Protein AF-A0A929ZA68-F1 (afdb_monomer_lite)

pLDDT: mean 95.13, std 3.37, range [83.56, 98.62]

Foldseek 3Di:
DLDPVVCVCQDPPRVVVPDPDRDDDDDPVNNLVVQQPAADDEEEDLADDQALVVVVVCVSRHAQEYEHQDDHPCVVRNVVSNVVSNRHYHHPVHHDDDD

Secondary structure (DSSP, 8-state):
--SS-HHHHTSTTTGGGT-SS-PPPPPHHHHHHHHTT--SEEEE-SS--SSTHHHHHHHTTTEEEEEE----TTHHHHHHHHHHTT-EEEE-S------

Radius of gyration: 19.05 Å; chains: 1; bounding box: 44×32×46 Å

Structure (mmCIF, N/CA/C/O backbone):
data_AF-A0A929ZA68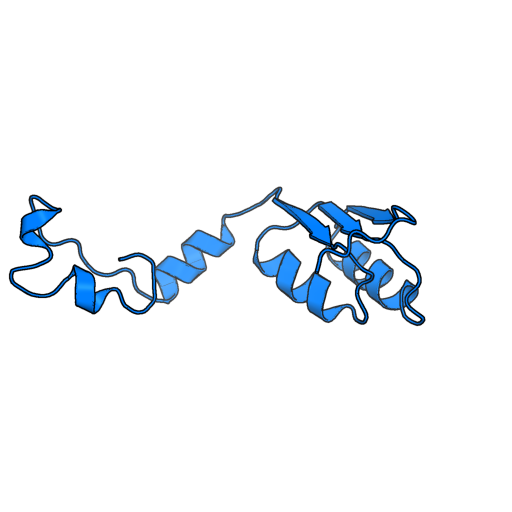-F1
#
_entry.id   AF-A0A929ZA68-F1
#
loop_
_atom_site.group_PDB
_atom_site.id
_atom_site.type_symbol
_atom_site.label_atom_id
_atom_site.label_alt_id
_atom_site.label_comp_id
_atom_site.label_asym_id
_atom_site.label_entity_id
_atom_site.label_seq_id
_atom_site.pdbx_PDB_ins_code
_atom_site.Cartn_x
_atom_site.Cartn_y
_atom_site.Cartn_z
_atom_site.occupancy
_atom_site.B_iso_or_equiv
_atom_site.auth_seq_id
_atom_site.auth_comp_id
_atom_site.auth_asym_id
_atom_site.auth_atom_id
_atom_site.pdbx_PDB_model_num
ATOM 1 N N . TYR A 1 1 ? -15.123 7.240 15.092 1.00 84.75 1 TYR A N 1
ATOM 2 C CA . TYR A 1 1 ? -15.039 5.944 15.806 1.00 84.75 1 TYR A CA 1
ATOM 3 C C . TYR A 1 1 ? -13.847 5.094 15.356 1.00 84.75 1 TYR A C 1
ATOM 5 O O . TYR A 1 1 ? -13.062 4.730 16.212 1.00 84.75 1 TYR A O 1
ATOM 13 N N . ILE A 1 2 ? -13.653 4.780 14.063 1.00 88.50 2 ILE A N 1
ATOM 14 C CA . ILE A 1 2 ? -12.462 4.010 13.615 1.00 88.50 2 ILE A CA 1
ATOM 15 C C . ILE A 1 2 ? -11.163 4.839 13.534 1.00 88.50 2 ILE A C 1
ATOM 17 O O . ILE A 1 2 ? -10.068 4.274 13.590 1.00 88.50 2 ILE A O 1
ATOM 21 N N . SER A 1 3 ? -11.284 6.166 13.422 1.00 86.62 3 SER A N 1
ATOM 22 C CA . SER A 1 3 ? -10.177 7.127 13.477 1.00 86.62 3 SER A CA 1
ATOM 23 C C . SER A 1 3 ? -9.516 7.162 14.858 1.00 86.62 3 SER A C 1
ATOM 25 O O . SER A 1 3 ? -9.958 6.489 15.794 1.00 86.62 3 SER A O 1
ATOM 27 N N . ASP A 1 4 ? -8.435 7.926 14.978 1.00 83.56 4 ASP A N 1
ATOM 28 C CA . ASP A 1 4 ? -7.773 8.151 16.266 1.00 83.56 4 ASP A CA 1
ATOM 29 C C . ASP A 1 4 ? -8.566 9.118 17.161 1.00 83.56 4 ASP A C 1
ATOM 31 O O . ASP A 1 4 ? -8.488 9.023 18.379 1.00 83.56 4 ASP A O 1
ATOM 35 N N . ASP A 1 5 ? -9.474 9.905 16.577 1.00 86.38 5 ASP A N 1
ATOM 36 C CA . ASP A 1 5 ? -10.422 10.780 17.285 1.00 86.38 5 ASP A CA 1
ATOM 37 C C . ASP A 1 5 ? -11.709 10.034 17.693 1.00 86.38 5 ASP A C 1
ATOM 39 O O . ASP A 1 5 ? -12.834 10.522 17.559 1.00 86.38 5 ASP A O 1
ATOM 43 N N . ALA A 1 6 ? -11.580 8.777 18.128 1.00 86.69 6 ALA A N 1
ATOM 44 C CA . ALA A 1 6 ? -12.731 7.967 18.526 1.00 86.69 6 ALA A CA 1
ATOM 45 C C . ALA A 1 6 ? -13.477 8.572 19.727 1.00 86.69 6 ALA A C 1
ATOM 47 O O . ALA A 1 6 ? -14.700 8.440 19.806 1.00 86.69 6 ALA A O 1
ATOM 48 N N . ASP A 1 7 ? -12.755 9.267 20.606 1.00 87.44 7 ASP A N 1
ATOM 49 C CA . ASP A 1 7 ? -13.279 9.858 21.836 1.00 87.44 7 ASP A CA 1
ATOM 50 C C . ASP A 1 7 ? -14.329 10.946 21.587 1.00 87.44 7 ASP A C 1
ATOM 52 O O . ASP A 1 7 ? -15.265 11.060 22.374 1.00 87.44 7 ASP A O 1
ATOM 56 N N . GLU A 1 8 ? -14.256 11.680 20.471 1.00 89.38 8 GLU A N 1
ATOM 57 C CA . GLU A 1 8 ? -15.273 12.680 20.112 1.00 89.38 8 GLU A CA 1
ATOM 58 C C . GLU A 1 8 ? -16.635 12.028 19.857 1.00 89.38 8 GLU A C 1
ATOM 60 O O . GLU A 1 8 ? -17.669 12.493 20.334 1.00 89.38 8 GLU A O 1
ATOM 65 N N . VAL A 1 9 ? -16.634 10.900 19.140 1.00 89.25 9 VAL A N 1
ATOM 66 C CA . VAL A 1 9 ? -17.853 10.134 18.844 1.00 89.25 9 VAL A CA 1
ATOM 67 C C . VAL A 1 9 ? -18.340 9.372 20.077 1.00 89.25 9 VAL A C 1
ATOM 69 O O . VAL A 1 9 ? -19.535 9.131 20.210 1.00 89.25 9 VAL A O 1
ATOM 72 N N . LEU A 1 10 ? -17.425 8.986 20.970 1.00 91.19 10 LEU A N 1
ATOM 73 C CA . LEU A 1 10 ? -17.715 8.239 22.197 1.00 91.19 10 LEU A CA 1
ATOM 74 C C . LEU A 1 10 ? -18.027 9.130 23.405 1.00 91.19 10 LEU A C 1
ATOM 76 O O . LEU A 1 10 ? -18.274 8.596 24.491 1.00 91.19 10 LEU A O 1
ATOM 80 N N . ALA A 1 11 ? -18.006 10.453 23.234 1.00 92.94 11 ALA A N 1
ATOM 81 C CA . ALA A 1 11 ? -18.319 11.416 24.275 1.00 92.94 11 ALA A CA 1
ATOM 82 C C . ALA A 1 11 ? -19.781 11.301 24.729 1.00 92.94 11 ALA A C 1
ATOM 84 O O . ALA A 1 11 ? -20.685 10.963 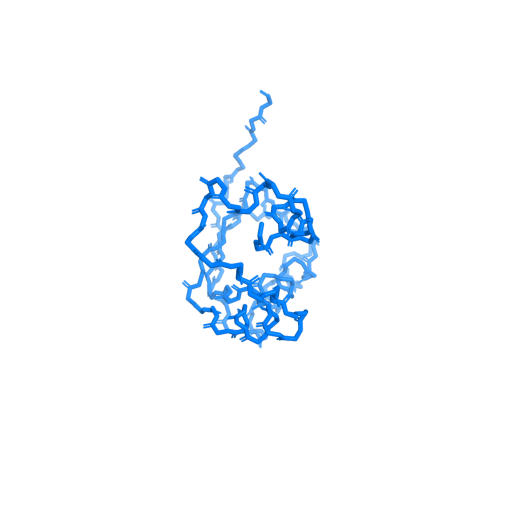23.957 1.00 92.94 11 ALA A O 1
ATOM 85 N N . GLU A 1 12 ? -20.014 11.597 26.005 1.00 92.00 12 GLU A N 1
ATOM 86 C CA . GLU A 1 12 ? -21.343 11.520 26.604 1.00 92.00 12 GLU A CA 1
ATOM 87 C C . GLU A 1 12 ? -22.294 12.545 25.971 1.00 92.00 12 GLU A C 1
ATOM 89 O O . GLU A 1 12 ? -21.957 13.719 25.824 1.00 92.00 12 GLU A O 1
ATOM 94 N N . GLY A 1 13 ? -23.480 12.091 25.567 1.00 91.69 13 GLY A N 1
ATOM 95 C CA . GLY A 1 13 ? -24.465 12.878 24.823 1.00 91.69 13 GLY A CA 1
ATOM 96 C C . GLY A 1 13 ? -24.278 12.846 23.302 1.00 91.69 13 GLY A C 1
ATOM 97 O O . GLY A 1 13 ? -25.215 13.198 22.581 1.00 91.69 13 GLY A O 1
ATOM 98 N N . VAL A 1 14 ? -23.116 12.406 22.803 1.00 93.25 14 VAL A N 1
ATOM 99 C CA . VAL A 1 14 ? -22.838 12.252 21.364 1.00 93.25 14 VAL A CA 1
ATOM 100 C C . VAL A 1 14 ? -23.133 10.826 20.920 1.00 93.25 14 VAL A C 1
ATOM 102 O O . VAL A 1 14 ? -23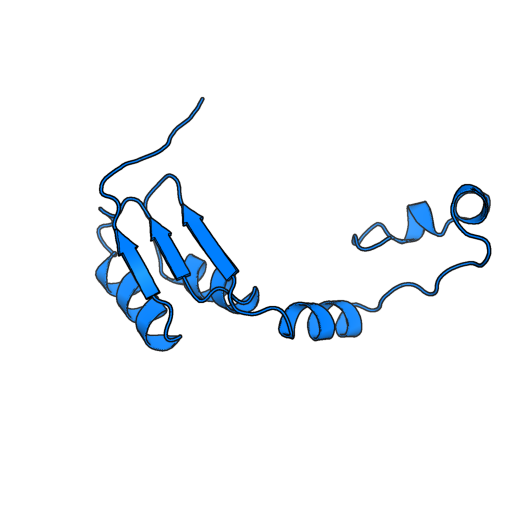.923 10.626 19.998 1.00 93.25 14 VAL A O 1
ATOM 105 N N . TRP A 1 15 ? -22.559 9.821 21.589 1.00 94.81 15 TRP A N 1
ATOM 106 C CA . TRP A 1 15 ? -22.700 8.430 21.146 1.00 94.81 15 TRP A CA 1
ATOM 107 C C . TRP A 1 15 ? -24.162 7.958 21.170 1.00 94.81 15 TRP A C 1
ATOM 109 O O . TRP A 1 15 ? -24.577 7.219 20.280 1.00 94.81 15 TRP A O 1
ATOM 119 N N . GLN A 1 16 ? -24.967 8.441 22.123 1.00 96.19 16 GLN A N 1
ATOM 120 C CA . GLN A 1 16 ? -26.393 8.115 22.260 1.00 96.19 16 GLN A CA 1
ATOM 121 C C . GLN A 1 16 ? -27.238 8.568 21.063 1.00 96.19 16 GLN A C 1
ATOM 123 O O . GLN A 1 16 ? -28.343 8.068 20.870 1.00 96.19 16 GLN A O 1
ATOM 128 N N . GLN A 1 17 ? -26.745 9.520 20.263 1.00 94.75 17 GLN A N 1
ATOM 129 C CA . GLN A 1 17 ? -27.436 9.971 19.052 1.00 94.75 17 GLN A CA 1
ATOM 130 C C . GLN A 1 17 ? -27.293 8.964 17.904 1.00 94.75 17 GLN A C 1
ATOM 132 O O . GLN A 1 17 ? -28.109 8.966 16.985 1.00 94.75 17 GLN A O 1
ATOM 137 N N . PHE A 1 18 ? -26.265 8.111 17.953 1.00 92.38 18 PHE A N 1
ATOM 138 C CA . PHE A 1 18 ? -25.889 7.216 16.857 1.00 92.38 18 PHE A CA 1
ATOM 139 C C . PHE A 1 18 ? -25.988 5.730 17.216 1.00 92.38 18 PHE A C 1
ATOM 141 O O . PHE A 1 18 ? -26.178 4.908 16.322 1.00 92.38 18 PHE A O 1
ATOM 148 N N . PHE A 1 19 ? -25.869 5.372 18.499 1.00 92.75 19 PHE A N 1
ATOM 149 C CA . PHE A 1 19 ? -25.826 3.984 18.959 1.00 92.75 19 PHE A CA 1
ATOM 150 C C . PHE A 1 19 ? -26.821 3.720 20.092 1.00 92.75 19 PHE A C 1
ATOM 152 O O . PHE A 1 19 ? -27.074 4.574 20.938 1.00 92.75 19 PHE A O 1
ATOM 159 N N . THR A 1 20 ? -27.347 2.496 20.136 1.00 95.19 20 THR A N 1
ATOM 160 C CA . THR A 1 20 ? -28.217 2.009 21.221 1.00 95.19 20 THR A CA 1
ATOM 161 C C . THR A 1 20 ? -27.444 1.669 22.495 1.00 95.19 20 THR A C 1
ATOM 163 O O . THR A 1 20 ? -28.004 1.700 23.586 1.00 95.19 20 THR A O 1
ATOM 166 N N . GLU A 1 21 ? -26.158 1.351 22.360 1.00 94.38 21 GLU A N 1
ATOM 167 C CA . GLU A 1 21 ? -25.221 1.073 23.447 1.00 94.38 21 GLU A CA 1
ATOM 168 C C . GLU A 1 21 ? -23.857 1.685 23.117 1.00 94.38 21 GLU A C 1
ATOM 170 O O . GLU A 1 21 ? -23.507 1.815 21.942 1.00 94.38 21 GLU A O 1
ATOM 175 N N . ARG A 1 22 ? -23.089 2.084 24.138 1.00 94.00 22 ARG A N 1
ATOM 176 C CA . ARG A 1 22 ? -21.786 2.722 23.921 1.00 94.00 22 ARG A CA 1
ATOM 177 C C . ARG A 1 22 ? -20.787 1.678 23.420 1.00 94.00 22 ARG A C 1
ATOM 179 O O . ARG A 1 22 ? -20.450 0.776 24.190 1.00 94.00 22 ARG A O 1
ATOM 186 N N . PRO A 1 23 ? -20.258 1.797 22.191 1.00 92.38 23 PRO A N 1
ATOM 187 C CA . PRO A 1 23 ? -19.309 0.815 21.697 1.00 92.38 23 PRO A CA 1
ATOM 188 C C . PRO A 1 23 ? -17.954 0.972 22.401 1.00 92.38 23 PRO A C 1
ATOM 190 O O . PRO A 1 23 ? -17.478 2.088 22.625 1.00 92.38 23 PRO A O 1
ATOM 193 N N . ALA A 1 24 ? -17.314 -0.151 22.738 1.00 92.12 24 ALA A N 1
ATOM 194 C CA . ALA A 1 24 ? -15.969 -0.152 23.313 1.00 92.12 24 ALA A CA 1
ATOM 195 C C . ALA A 1 24 ? -14.956 0.347 22.270 1.00 92.12 24 ALA A C 1
ATOM 197 O O . ALA A 1 24 ? -15.009 -0.128 21.141 1.00 92.12 24 ALA A O 1
ATOM 198 N N . PRO A 1 25 ? -14.050 1.289 22.572 1.00 91.94 25 PRO A N 1
ATOM 199 C CA . PRO A 1 25 ? -13.078 1.772 21.593 1.00 91.94 25 PRO A CA 1
ATOM 200 C C . PRO A 1 25 ? -12.138 0.649 21.137 1.00 91.94 25 PRO A C 1
ATOM 202 O O . PRO A 1 25 ? -11.680 -0.149 21.950 1.00 91.94 25 PRO A O 1
ATOM 205 N N . LEU A 1 26 ? -11.818 0.622 19.840 1.00 92.50 26 LEU A N 1
ATOM 206 C CA . LEU A 1 26 ? -10.824 -0.302 19.294 1.00 92.50 26 LEU A CA 1
ATOM 207 C C . LEU A 1 26 ? -9.422 0.101 19.755 1.00 92.50 26 LEU A C 1
ATOM 209 O O . LEU A 1 26 ? -8.980 1.229 19.516 1.00 92.50 26 LEU A O 1
ATOM 213 N N . THR A 1 27 ? -8.696 -0.841 20.345 1.00 93.12 27 THR A N 1
ATOM 214 C CA . THR A 1 27 ? -7.286 -0.659 20.699 1.00 93.12 27 THR A CA 1
ATOM 215 C C . THR A 1 27 ? -6.411 -0.560 19.448 1.00 93.12 27 THR A C 1
ATOM 217 O O . THR A 1 27 ? -6.755 -1.044 18.365 1.00 93.12 27 THR A O 1
ATOM 220 N N . HIS A 1 28 ? -5.224 0.038 19.584 1.00 91.19 28 HIS A N 1
ATOM 221 C CA . HIS A 1 28 ? -4.255 0.091 18.487 1.00 91.19 28 HIS A CA 1
ATOM 222 C C . HIS A 1 28 ? -3.869 -1.313 17.983 1.00 91.19 28 HIS A C 1
ATOM 224 O O . HIS A 1 28 ? -3.705 -1.520 16.780 1.00 91.19 28 HIS A O 1
ATOM 230 N N . GLU A 1 29 ? -3.764 -2.288 18.888 1.00 94.25 29 GLU A N 1
ATOM 231 C CA . GLU A 1 29 ? -3.439 -3.675 18.553 1.00 94.25 29 GLU A CA 1
ATOM 232 C C . GLU A 1 29 ? -4.553 -4.346 17.748 1.00 94.25 29 GLU A C 1
ATOM 234 O O . GLU A 1 29 ? -4.264 -4.976 16.731 1.00 94.25 29 GLU A O 1
ATOM 239 N N . GLU A 1 30 ? -5.819 -4.148 18.126 1.00 94.94 30 GLU A N 1
ATOM 240 C CA . GLU A 1 30 ? -6.971 -4.647 17.366 1.00 94.94 30 GLU A CA 1
ATOM 241 C C . GLU A 1 30 ? -7.047 -4.012 15.978 1.00 94.94 30 GLU A C 1
ATOM 243 O O . GLU A 1 30 ? -7.208 -4.727 14.987 1.00 94.94 30 GLU A O 1
ATOM 248 N N . LYS A 1 31 ? -6.853 -2.686 15.879 1.00 93.75 31 LYS A N 1
ATOM 249 C CA . LYS A 1 31 ? -6.794 -1.984 14.586 1.00 93.75 31 LYS A CA 1
ATOM 250 C C . LYS A 1 31 ? -5.687 -2.568 13.704 1.00 93.75 31 LYS A C 1
ATOM 252 O O . LYS A 1 31 ? -5.924 -2.887 12.539 1.00 93.75 31 LYS A O 1
ATOM 257 N N . LYS A 1 32 ? -4.485 -2.759 14.256 1.00 92.38 32 LYS A N 1
ATOM 258 C CA . LYS A 1 32 ? -3.336 -3.319 13.530 1.00 92.38 32 LYS A CA 1
ATOM 259 C C . LYS A 1 32 ? -3.580 -4.766 13.099 1.00 92.38 32 LYS A C 1
ATOM 261 O O . LYS A 1 32 ? -3.310 -5.105 11.948 1.00 92.38 32 LYS A O 1
ATOM 266 N N . ALA A 1 33 ? -4.105 -5.605 13.991 1.00 94.75 33 ALA A N 1
ATOM 267 C CA . ALA A 1 33 ? -4.426 -7.000 13.705 1.00 94.75 33 ALA A CA 1
ATOM 268 C C . ALA A 1 33 ? -5.520 -7.128 12.640 1.00 94.75 33 ALA A C 1
ATOM 270 O O . ALA A 1 33 ? -5.470 -8.036 11.812 1.00 94.75 33 ALA A O 1
ATOM 271 N N . TRP A 1 34 ? -6.487 -6.210 12.636 1.00 94.69 34 TRP A N 1
ATOM 272 C CA . TRP A 1 34 ? -7.517 -6.143 11.610 1.00 94.69 34 TRP A CA 1
ATOM 273 C C . TRP A 1 34 ? -6.941 -5.742 10.248 1.00 94.69 34 TRP A C 1
ATOM 275 O O . TRP A 1 34 ? -7.152 -6.451 9.267 1.00 94.69 34 TRP A O 1
ATOM 285 N N . ILE A 1 35 ? -6.155 -4.660 10.190 1.00 93.00 35 ILE A N 1
ATOM 286 C CA . ILE A 1 35 ? -5.516 -4.181 8.951 1.00 93.00 35 ILE A CA 1
ATOM 287 C C . ILE A 1 35 ? -4.613 -5.258 8.338 1.00 93.00 35 ILE A C 1
ATOM 289 O O . ILE A 1 35 ? -4.613 -5.431 7.123 1.00 93.00 35 ILE A O 1
ATOM 293 N N . ALA A 1 36 ? -3.896 -6.027 9.164 1.00 93.44 36 ALA A N 1
ATOM 294 C CA . ALA A 1 36 ? -3.016 -7.102 8.706 1.00 93.44 36 ALA A CA 1
ATOM 295 C C . ALA A 1 36 ? -3.742 -8.241 7.960 1.00 93.44 36 ALA A C 1
ATOM 297 O O . ALA A 1 36 ? -3.091 -9.031 7.283 1.00 93.44 36 ALA A O 1
ATOM 298 N N . ARG A 1 37 ? -5.075 -8.343 8.070 1.00 95.69 37 ARG A N 1
ATOM 299 C CA . ARG A 1 37 ? -5.884 -9.326 7.326 1.00 95.69 37 ARG A CA 1
ATOM 300 C C . ARG A 1 37 ? -6.218 -8.873 5.905 1.00 95.69 37 ARG A C 1
ATOM 302 O O . ARG A 1 37 ? -6.693 -9.683 5.112 1.00 95.69 37 ARG A O 1
ATOM 309 N N . ASN A 1 38 ? -6.024 -7.595 5.588 1.00 95.75 38 ASN A N 1
ATOM 310 C CA . ASN A 1 38 ? -6.345 -7.051 4.278 1.00 95.75 38 ASN A CA 1
ATOM 311 C C . ASN A 1 38 ? -5.347 -7.568 3.233 1.00 95.75 38 ASN A C 1
ATOM 313 O O . ASN A 1 38 ? -4.140 -7.449 3.429 1.00 95.75 38 ASN A O 1
ATOM 317 N N . THR A 1 39 ? -5.836 -8.144 2.134 1.00 96.25 39 THR A N 1
ATOM 318 C CA . THR A 1 39 ? -5.003 -8.737 1.072 1.00 96.25 39 THR A CA 1
ATOM 319 C C . THR A 1 39 ? -5.648 -8.541 -0.302 1.00 96.25 39 THR A C 1
ATOM 321 O O . THR A 1 39 ? -6.840 -8.249 -0.390 1.00 96.25 39 THR A O 1
ATOM 324 N N . GLY A 1 40 ? -4.869 -8.687 -1.379 1.00 96.88 40 GLY A N 1
ATOM 325 C CA . GLY A 1 40 ? -5.372 -8.573 -2.753 1.00 96.88 40 GLY A CA 1
ATOM 326 C C . GLY A 1 40 ? -5.659 -7.138 -3.206 1.00 96.88 40 GLY A C 1
ATOM 327 O O . GLY A 1 40 ? -6.453 -6.932 -4.120 1.00 96.88 40 GLY A O 1
ATOM 328 N N . VAL A 1 41 ? -5.039 -6.140 -2.572 1.00 98.38 41 VAL A N 1
ATOM 329 C CA . VAL A 1 41 ? -5.251 -4.724 -2.902 1.00 98.38 41 VAL A CA 1
ATOM 330 C C . VAL A 1 41 ? -4.470 -4.342 -4.162 1.00 98.38 41 VAL A C 1
ATOM 332 O O . VAL A 1 41 ? -3.328 -4.767 -4.359 1.00 98.38 41 VAL A O 1
ATOM 335 N N . SER A 1 42 ? -5.075 -3.488 -4.986 1.00 98.38 42 SER A N 1
ATOM 336 C CA . SER A 1 42 ? -4.429 -2.845 -6.132 1.00 98.38 42 SER A CA 1
ATOM 337 C C . SER A 1 42 ? -4.113 -1.385 -5.822 1.00 98.38 42 SER A C 1
ATOM 339 O O . SER A 1 42 ? -4.957 -0.665 -5.288 1.00 98.38 42 SER A O 1
ATOM 341 N N . LEU A 1 43 ? -2.912 -0.941 -6.182 1.00 98.25 43 LEU A N 1
ATOM 342 C CA . LEU A 1 43 ? -2.433 0.428 -6.009 1.00 98.25 43 LEU A CA 1
ATOM 343 C C . LEU A 1 43 ? -2.130 1.057 -7.372 1.00 98.25 43 LEU A C 1
ATOM 345 O O . LEU A 1 43 ? -1.384 0.492 -8.168 1.00 98.25 43 LEU A O 1
ATOM 349 N N . GLY A 1 44 ? -2.677 2.243 -7.626 1.00 97.81 44 GLY A N 1
ATOM 350 C CA . GLY A 1 44 ? -2.335 3.069 -8.782 1.00 97.81 44 GLY A CA 1
ATOM 351 C C . GLY A 1 44 ? -1.602 4.334 -8.346 1.00 97.81 44 GLY A C 1
ATOM 352 O O . GLY A 1 44 ? -2.030 4.978 -7.390 1.00 97.81 44 GLY A O 1
ATOM 353 N N . SER A 1 45 ? -0.527 4.686 -9.047 1.00 97.56 45 SER A N 1
ATOM 354 C CA . SER A 1 45 ? 0.196 5.951 -8.891 1.00 97.56 45 SER A CA 1
ATOM 355 C C . SER A 1 45 ? 0.073 6.786 -10.162 1.00 97.56 45 SER A C 1
ATOM 357 O O . SER A 1 45 ? 0.282 6.282 -11.267 1.00 97.56 45 SER A O 1
ATOM 359 N N . ASP A 1 46 ? -0.259 8.066 -10.005 1.00 96.81 46 ASP A N 1
ATOM 360 C CA . ASP A 1 46 ? -0.349 9.044 -11.095 1.00 96.81 46 ASP A CA 1
ATOM 361 C C . ASP A 1 46 ? 1.025 9.413 -11.679 1.00 96.81 46 ASP A C 1
ATOM 363 O O . ASP A 1 46 ? 1.117 9.870 -12.819 1.00 96.81 46 ASP A O 1
ATOM 367 N N . ALA A 1 47 ? 2.094 9.186 -10.915 1.00 96.62 47 ALA A N 1
ATOM 368 C CA . ALA A 1 47 ? 3.483 9.391 -11.296 1.00 96.62 47 ALA A CA 1
ATOM 369 C C . ALA A 1 47 ? 4.339 8.147 -11.018 1.00 96.62 47 ALA A C 1
ATOM 371 O O . ALA A 1 47 ? 3.835 7.070 -10.690 1.00 96.62 47 ALA A O 1
ATOM 372 N N . PHE A 1 48 ? 5.654 8.290 -11.180 1.00 96.25 48 PHE A N 1
ATOM 373 C CA . PHE A 1 48 ? 6.607 7.254 -10.798 1.00 96.25 48 PHE A CA 1
ATOM 374 C C . PHE A 1 48 ? 6.854 7.244 -9.280 1.00 96.25 48 PHE A C 1
ATOM 376 O O . PHE A 1 48 ? 6.794 8.286 -8.626 1.00 96.25 48 PHE A O 1
ATOM 383 N N . PHE A 1 49 ? 7.216 6.086 -8.735 1.00 97.44 49 PHE A N 1
ATOM 384 C CA . PHE A 1 49 ? 7.733 5.938 -7.383 1.00 97.44 49 PHE A CA 1
ATOM 385 C C . PHE A 1 49 ? 9.233 6.257 -7.361 1.00 97.44 49 PHE A C 1
ATOM 387 O O . PHE A 1 49 ? 10.012 5.657 -8.106 1.00 97.44 49 PHE A O 1
ATOM 394 N N . PRO A 1 50 ? 9.685 7.193 -6.511 1.00 94.25 50 PRO A N 1
ATOM 395 C CA . PRO A 1 50 ? 11.097 7.559 -6.461 1.00 94.25 50 PRO A CA 1
ATOM 396 C C . PRO A 1 50 ? 11.952 6.497 -5.754 1.00 94.25 50 PRO A C 1
ATOM 398 O O . PRO A 1 50 ? 13.131 6.352 -6.080 1.00 94.25 50 PRO A O 1
ATOM 401 N N . PHE A 1 51 ? 11.372 5.755 -4.800 1.00 96.38 51 PHE A N 1
ATOM 402 C CA . PHE A 1 51 ? 12.063 4.767 -3.968 1.00 96.38 51 PHE A CA 1
ATOM 403 C C . PHE A 1 51 ? 11.140 3.599 -3.578 1.00 96.38 51 PHE A C 1
ATOM 405 O O . PHE A 1 51 ? 9.912 3.709 -3.623 1.00 96.38 51 PHE A O 1
ATOM 412 N N . GLY A 1 52 ? 11.749 2.480 -3.166 1.00 96.06 52 GLY A N 1
ATOM 413 C CA . GLY A 1 52 ? 11.043 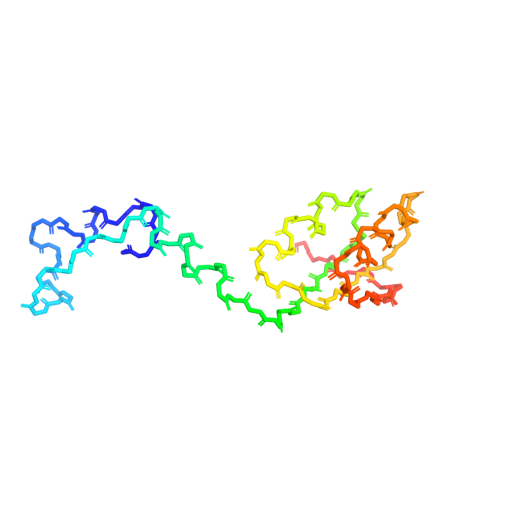1.248 -2.778 1.00 96.06 52 GLY A CA 1
ATOM 414 C C . GLY A 1 52 ? 10.274 1.332 -1.452 1.00 96.06 52 GLY A C 1
ATOM 415 O O . GLY A 1 52 ? 9.431 0.484 -1.178 1.00 96.06 52 GLY A O 1
ATOM 416 N N . ASP A 1 53 ? 10.489 2.368 -0.640 1.00 96.94 53 ASP A N 1
ATOM 417 C CA . ASP A 1 53 ? 9.742 2.608 0.606 1.00 96.94 53 ASP A CA 1
ATOM 418 C C . ASP A 1 53 ? 8.223 2.747 0.385 1.00 96.94 53 ASP A C 1
ATOM 420 O O . ASP A 1 53 ? 7.423 2.316 1.219 1.00 96.94 53 ASP A O 1
ATOM 424 N N . ASN A 1 54 ? 7.817 3.266 -0.773 1.00 97.19 54 ASN A N 1
ATOM 425 C CA . ASN A 1 54 ? 6.424 3.312 -1.203 1.00 97.19 54 ASN A CA 1
ATOM 426 C C . ASN A 1 54 ? 5.827 1.901 -1.322 1.00 97.19 54 ASN A C 1
ATOM 428 O O . ASN A 1 54 ? 4.704 1.663 -0.875 1.00 97.19 54 ASN A O 1
ATOM 432 N N . ILE A 1 55 ? 6.599 0.947 -1.851 1.00 98.06 55 ILE A N 1
ATOM 433 C CA . ILE A 1 55 ? 6.197 -0.458 -1.989 1.00 98.06 55 ILE A CA 1
ATOM 434 C C . ILE A 1 55 ? 6.184 -1.154 -0.625 1.00 98.06 55 ILE A C 1
ATOM 436 O O . ILE A 1 55 ? 5.220 -1.841 -0.297 1.00 98.06 55 ILE A O 1
ATOM 440 N N . GLU A 1 56 ? 7.187 -0.903 0.221 1.00 97.75 56 GLU A N 1
ATOM 441 C CA . GLU A 1 56 ? 7.225 -1.374 1.614 1.00 97.75 56 GLU A CA 1
ATOM 442 C C . GLU A 1 56 ? 5.980 -0.925 2.397 1.00 97.75 56 GLU A C 1
ATOM 444 O O . GLU A 1 56 ? 5.367 -1.697 3.143 1.00 97.75 56 GLU A O 1
ATOM 449 N N . ARG A 1 57 ? 5.565 0.335 2.218 1.00 97.38 57 ARG A N 1
ATOM 450 C CA . ARG A 1 57 ? 4.358 0.873 2.847 1.00 97.38 57 ARG A CA 1
ATOM 451 C C . ARG A 1 57 ? 3.087 0.269 2.256 1.00 97.38 57 ARG A C 1
ATOM 453 O O . ARG A 1 57 ? 2.167 -0.020 3.026 1.00 97.38 57 ARG A O 1
ATOM 460 N N . ALA A 1 58 ? 3.026 0.095 0.938 1.00 97.31 58 ALA A N 1
ATOM 461 C CA . ALA A 1 58 ? 1.895 -0.499 0.231 1.00 97.31 58 ALA A CA 1
ATOM 462 C C . ALA A 1 58 ? 1.664 -1.959 0.652 1.00 97.31 58 ALA A C 1
ATOM 464 O O . ALA A 1 58 ? 0.537 -2.344 0.968 1.00 97.31 58 ALA A O 1
ATOM 465 N N . HIS A 1 59 ? 2.737 -2.746 0.764 1.00 96.94 59 HIS A N 1
ATOM 466 C CA . HIS A 1 59 ? 2.694 -4.138 1.208 1.00 96.94 59 HIS A CA 1
ATOM 467 C C . HIS A 1 59 ? 2.011 -4.288 2.577 1.00 96.94 59 HIS A C 1
ATOM 469 O O . HIS A 1 59 ? 1.143 -5.142 2.751 1.00 96.94 59 HIS A O 1
ATOM 475 N N . ARG A 1 60 ? 2.298 -3.385 3.529 1.00 95.38 60 ARG A N 1
ATOM 476 C CA . ARG A 1 60 ? 1.657 -3.368 4.864 1.00 95.38 60 ARG A CA 1
ATOM 477 C C . ARG A 1 60 ? 0.144 -3.132 4.834 1.00 95.38 60 ARG A C 1
ATOM 479 O O . ARG A 1 60 ? -0.514 -3.312 5.853 1.00 95.38 60 ARG A O 1
ATOM 486 N N . SER A 1 61 ? -0.399 -2.700 3.699 1.00 96.69 61 SER A N 1
ATOM 487 C CA . SER A 1 61 ? -1.832 -2.511 3.475 1.00 96.69 61 SER A CA 1
ATOM 488 C C . SER A 1 61 ? -2.459 -3.606 2.606 1.00 96.69 61 SER A C 1
ATOM 490 O O . SER A 1 61 ? -3.621 -3.466 2.228 1.00 96.69 61 SER A O 1
ATOM 492 N N . GLY A 1 62 ? -1.733 -4.692 2.317 1.00 97.06 62 GLY A N 1
ATOM 493 C CA . GLY A 1 62 ? -2.255 -5.839 1.571 1.00 97.06 62 GLY A CA 1
ATOM 494 C C . GLY A 1 62 ? -2.123 -5.729 0.058 1.00 97.06 62 GLY A C 1
ATOM 495 O O . GLY A 1 62 ? -2.827 -6.439 -0.661 1.00 97.06 62 GLY A O 1
ATOM 496 N N . VAL A 1 63 ? -1.281 -4.816 -0.435 1.00 98.44 63 VAL A N 1
ATOM 497 C CA . VAL A 1 63 ? -1.096 -4.605 -1.874 1.00 98.44 63 VAL A CA 1
ATOM 498 C C . VAL A 1 63 ? -0.396 -5.801 -2.508 1.00 98.44 63 VAL A C 1
ATOM 500 O O . VAL A 1 63 ? 0.665 -6.220 -2.050 1.00 98.44 63 VAL A O 1
ATOM 503 N N . CYS A 1 64 ? -1.002 -6.315 -3.578 1.00 98.44 64 CYS A N 1
ATOM 504 C CA . CYS A 1 64 ? -0.471 -7.387 -4.422 1.00 98.44 64 CYS A CA 1
ATOM 505 C C . CYS A 1 64 ? -0.267 -6.935 -5.876 1.00 98.44 64 CYS A C 1
ATOM 507 O O . CYS A 1 64 ? 0.426 -7.616 -6.629 1.00 98.44 64 CYS A O 1
ATOM 509 N N . TYR A 1 65 ? -0.846 -5.794 -6.269 1.00 98.62 65 TYR A N 1
ATOM 510 C CA . TYR A 1 65 ? -0.789 -5.273 -7.635 1.00 98.62 65 TYR A CA 1
ATOM 511 C C . TYR A 1 65 ? -0.494 -3.773 -7.626 1.00 98.62 65 TYR A C 1
ATOM 513 O O . TYR A 1 65 ? -1.132 -3.022 -6.888 1.00 98.62 65 TYR A O 1
ATOM 521 N N . VAL A 1 66 ? 0.441 -3.322 -8.459 1.00 98.62 66 VAL A N 1
ATOM 522 C CA . VAL A 1 66 ? 0.838 -1.916 -8.583 1.00 98.62 66 VAL A CA 1
ATOM 523 C C . VAL A 1 66 ? 0.845 -1.494 -10.050 1.00 98.62 66 VAL A C 1
ATOM 525 O O . VAL A 1 66 ? 1.418 -2.177 -10.892 1.00 98.62 66 VAL A O 1
ATOM 528 N N . ALA A 1 67 ? 0.265 -0.335 -10.354 1.00 98.38 67 ALA A N 1
ATOM 529 C CA . ALA A 1 67 ? 0.407 0.340 -11.639 1.00 98.38 67 ALA A CA 1
ATOM 530 C C . ALA A 1 67 ? 1.005 1.737 -11.429 1.00 98.38 67 ALA A C 1
ATOM 532 O O . ALA A 1 67 ? 0.488 2.517 -10.629 1.00 98.38 67 ALA A O 1
ATOM 533 N N . GLN A 1 68 ? 2.085 2.058 -12.139 1.00 98.19 68 GLN A N 1
ATOM 534 C CA . GLN A 1 68 ? 2.740 3.368 -12.066 1.00 98.19 68 GLN A CA 1
ATOM 535 C C . GLN A 1 68 ? 3.207 3.856 -13.437 1.00 98.19 68 GLN A C 1
ATOM 537 O O . GLN A 1 68 ? 3.364 3.058 -14.358 1.00 98.19 68 GLN A O 1
ATOM 542 N N . ALA A 1 69 ? 3.502 5.151 -13.568 1.00 97.25 69 ALA A N 1
ATOM 543 C CA . ALA A 1 69 ? 3.979 5.716 -14.832 1.00 97.25 69 ALA A CA 1
ATOM 544 C C . ALA A 1 69 ? 5.334 5.139 -15.293 1.00 97.25 69 ALA A C 1
ATOM 546 O O . ALA A 1 69 ? 5.538 4.953 -16.493 1.00 97.25 69 ALA A O 1
ATOM 547 N N . GLY A 1 70 ? 6.240 4.847 -14.351 1.00 93.81 70 GLY A N 1
ATOM 548 C CA . GLY A 1 70 ? 7.647 4.547 -14.638 1.00 93.81 70 GLY A CA 1
ATOM 549 C C . GLY A 1 70 ? 8.458 5.793 -15.024 1.00 93.81 70 GLY A C 1
ATOM 550 O O . GLY A 1 70 ? 7.925 6.903 -15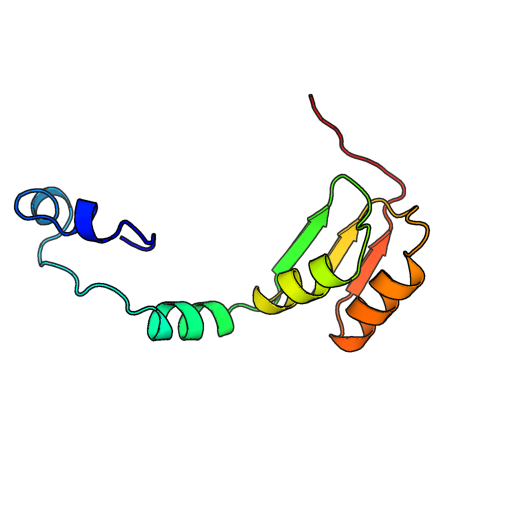.153 1.00 93.81 70 GLY A O 1
ATOM 551 N N . GLY A 1 71 ? 9.768 5.618 -15.189 1.00 94.31 71 GLY A N 1
ATOM 552 C CA . GLY A 1 71 ? 10.711 6.688 -15.525 1.00 94.31 71 GLY A CA 1
ATOM 553 C C . GLY A 1 71 ? 11.460 7.259 -14.319 1.00 94.31 71 GLY A C 1
ATOM 554 O O . GLY A 1 71 ? 11.958 8.385 -14.391 1.00 94.31 71 GLY A O 1
ATOM 555 N N . SER A 1 72 ? 11.530 6.512 -13.215 1.00 93.50 72 SER A N 1
ATOM 556 C CA . SER A 1 72 ? 12.429 6.825 -12.105 1.00 93.50 72 SER A CA 1
ATOM 557 C C . SER A 1 72 ? 13.850 6.389 -12.456 1.00 93.50 72 SER A C 1
ATOM 559 O O . SER A 1 72 ? 14.061 5.318 -13.017 1.00 93.50 72 SER A O 1
ATOM 561 N N . VAL A 1 73 ? 14.859 7.156 -12.033 1.00 94.88 73 VAL A N 1
ATOM 562 C CA . VAL A 1 73 ? 16.271 6.717 -12.107 1.00 94.88 73 VAL A CA 1
ATOM 563 C C . VAL A 1 73 ? 16.511 5.460 -11.253 1.00 94.88 73 VAL A C 1
ATOM 565 O O . VAL A 1 73 ? 17.499 4.760 -11.438 1.00 94.88 73 VAL A O 1
ATOM 568 N N . ARG A 1 74 ? 15.613 5.177 -10.302 1.00 94.81 74 ARG A N 1
ATOM 569 C CA . ARG A 1 74 ? 15.689 4.043 -9.375 1.00 94.81 74 ARG A CA 1
ATOM 570 C C . ARG A 1 74 ? 14.573 3.021 -9.594 1.00 94.81 74 ARG A C 1
ATOM 572 O O . ARG A 1 74 ? 14.211 2.331 -8.644 1.00 94.81 74 ARG A O 1
ATOM 579 N N . ASP A 1 75 ? 14.022 2.933 -10.806 1.00 96.75 75 ASP A N 1
ATOM 580 C CA . ASP A 1 75 ? 12.984 1.940 -11.111 1.00 96.75 75 ASP A CA 1
ATOM 581 C C . ASP A 1 75 ? 13.463 0.512 -10.790 1.00 96.75 75 ASP A C 1
ATOM 583 O O . ASP A 1 75 ? 12.703 -0.233 -10.183 1.00 96.75 75 ASP A O 1
ATOM 587 N N . ASP A 1 76 ? 14.732 0.169 -11.043 1.00 97.50 76 ASP A N 1
ATOM 588 C CA . ASP A 1 76 ? 15.302 -1.144 -10.689 1.00 97.50 76 ASP A CA 1
ATOM 589 C C . ASP A 1 76 ? 15.102 -1.488 -9.203 1.00 97.50 76 ASP A C 1
ATOM 591 O O . ASP A 1 76 ? 14.599 -2.554 -8.865 1.00 97.50 76 ASP A O 1
ATOM 595 N N . HIS A 1 77 ? 15.383 -0.545 -8.297 1.00 97.19 77 HIS A N 1
ATOM 596 C CA . HIS A 1 77 ? 15.198 -0.750 -6.857 1.00 97.19 77 HIS A CA 1
ATOM 597 C C . HIS A 1 77 ? 13.713 -0.875 -6.468 1.00 97.19 77 HIS A C 1
ATOM 599 O O . HIS A 1 77 ? 13.351 -1.574 -5.519 1.00 97.19 77 HIS A O 1
ATOM 605 N N . VAL A 1 78 ? 12.827 -0.163 -7.166 1.00 97.69 78 VAL A N 1
ATOM 606 C CA . VAL A 1 78 ? 11.376 -0.253 -6.950 1.00 97.69 78 VAL A CA 1
ATOM 607 C C . VAL A 1 78 ? 10.850 -1.618 -7.414 1.00 97.69 78 VAL A C 1
ATOM 609 O O . VAL A 1 78 ? 10.056 -2.230 -6.694 1.00 97.69 78 VAL A O 1
ATOM 612 N N . ILE A 1 79 ? 11.33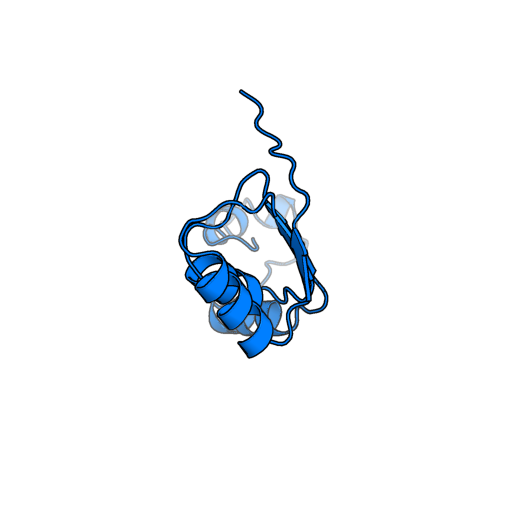2 -2.114 -8.558 1.00 98.25 79 ILE A N 1
ATOM 613 C CA . ILE A 1 79 ? 11.014 -3.439 -9.106 1.00 98.25 79 ILE A CA 1
ATOM 614 C C . ILE A 1 79 ? 11.519 -4.532 -8.161 1.00 98.25 79 ILE A C 1
ATOM 616 O O . ILE A 1 79 ? 10.724 -5.362 -7.730 1.00 98.25 79 ILE A O 1
ATOM 620 N N . GLU A 1 80 ? 12.782 -4.467 -7.727 1.00 98.44 80 GLU A N 1
ATOM 621 C CA . GLU A 1 80 ? 13.356 -5.407 -6.751 1.00 98.44 80 GLU A CA 1
ATOM 622 C C . GLU A 1 80 ? 12.528 -5.473 -5.457 1.00 98.44 80 GLU A C 1
ATOM 624 O O . GLU A 1 80 ? 12.328 -6.544 -4.879 1.00 98.44 80 GLU A O 1
ATOM 629 N N . THR A 1 81 ? 12.002 -4.331 -4.999 1.00 98.19 81 THR A N 1
ATOM 630 C CA . THR A 1 81 ? 11.141 -4.290 -3.808 1.00 98.19 81 THR A CA 1
ATOM 631 C C . THR A 1 81 ? 9.779 -4.945 -4.063 1.00 98.19 81 THR A C 1
ATOM 633 O O . THR A 1 81 ? 9.227 -5.575 -3.161 1.00 98.19 81 THR A O 1
ATOM 636 N N . CYS A 1 82 ? 9.226 -4.833 -5.274 1.00 98.38 82 CYS A N 1
ATOM 637 C CA . CYS A 1 82 ? 8.001 -5.544 -5.645 1.00 98.38 82 CYS A CA 1
ATOM 638 C C . CYS A 1 82 ? 8.231 -7.053 -5.706 1.00 98.38 82 CYS A C 1
ATOM 640 O O . CYS A 1 82 ? 7.461 -7.804 -5.106 1.00 98.38 82 CYS A O 1
ATOM 642 N N . ASP A 1 83 ? 9.322 -7.484 -6.340 1.00 98.50 83 ASP A N 1
ATOM 643 C CA . ASP A 1 83 ? 9.696 -8.894 -6.460 1.00 98.50 83 ASP A CA 1
ATOM 644 C C . ASP A 1 83 ? 9.914 -9.534 -5.083 1.00 98.50 83 ASP A C 1
ATOM 646 O O . ASP A 1 83 ? 9.400 -10.622 -4.813 1.00 98.50 83 ASP A O 1
ATOM 650 N N . LYS A 1 84 ? 10.575 -8.821 -4.158 1.00 98.44 84 LYS A N 1
ATOM 651 C CA . LYS A 1 84 ? 10.747 -9.237 -2.754 1.00 98.44 84 LYS A CA 1
ATOM 652 C C . LYS A 1 84 ? 9.423 -9.609 -2.074 1.00 98.44 84 LYS A C 1
ATOM 654 O O . LYS A 1 84 ? 9.403 -10.512 -1.239 1.00 98.44 84 LYS A O 1
ATOM 659 N N . TYR A 1 85 ? 8.333 -8.918 -2.409 1.00 97.88 85 TYR A N 1
ATOM 660 C CA . TYR A 1 85 ? 7.007 -9.130 -1.821 1.00 97.88 85 TYR A CA 1
ATOM 661 C C . TYR A 1 85 ? 6.027 -9.857 -2.740 1.00 97.88 85 TYR A C 1
ATOM 663 O O . TYR A 1 85 ? 4.853 -9.979 -2.388 1.00 97.88 85 TYR A O 1
ATOM 671 N N . ASN A 1 86 ? 6.494 -10.354 -3.890 1.00 97.94 86 ASN A N 1
ATOM 672 C CA . ASN A 1 86 ? 5.659 -10.972 -4.917 1.00 97.94 86 ASN A CA 1
ATOM 673 C C . ASN A 1 86 ? 4.479 -10.069 -5.340 1.00 97.94 86 ASN A C 1
ATOM 675 O O . ASN A 1 86 ? 3.340 -10.519 -5.483 1.00 97.94 86 ASN A O 1
ATOM 679 N N . ILE A 1 87 ? 4.751 -8.770 -5.482 1.00 98.62 87 ILE A N 1
ATOM 680 C CA . ILE A 1 87 ? 3.796 -7.765 -5.948 1.00 98.62 87 ILE A CA 1
ATOM 681 C C . ILE A 1 87 ? 3.942 -7.641 -7.460 1.00 98.62 87 ILE A C 1
ATOM 683 O O . ILE A 1 87 ? 5.012 -7.311 -7.963 1.00 98.62 87 ILE A O 1
ATOM 687 N N . ALA A 1 88 ? 2.857 -7.857 -8.197 1.00 98.62 88 ALA A N 1
ATOM 688 C CA . ALA A 1 88 ? 2.863 -7.643 -9.636 1.00 98.62 88 ALA A CA 1
ATOM 689 C C . ALA A 1 88 ? 2.867 -6.139 -9.938 1.00 98.62 88 ALA A C 1
ATOM 691 O O . ALA A 1 88 ? 1.972 -5.414 -9.502 1.00 98.62 88 ALA A O 1
ATOM 692 N N . MET A 1 89 ? 3.851 -5.671 -10.705 1.00 98.44 89 MET A N 1
ATOM 693 C CA . MET A 1 89 ? 3.991 -4.265 -11.081 1.00 98.44 89 MET A CA 1
ATOM 694 C C . MET A 1 89 ? 3.844 -4.071 -12.592 1.00 98.44 89 MET A C 1
ATOM 696 O O . MET A 1 89 ? 4.434 -4.802 -13.383 1.00 98.44 89 MET A O 1
ATOM 700 N N . ALA A 1 90 ? 3.079 -3.054 -12.992 1.00 98.31 90 ALA A N 1
ATOM 701 C CA . ALA A 1 90 ? 2.901 -2.641 -14.378 1.00 98.31 90 ALA A CA 1
ATOM 702 C C . ALA A 1 90 ? 3.339 -1.183 -14.577 1.00 98.31 90 ALA A C 1
ATOM 704 O O . ALA A 1 90 ? 2.922 -0.287 -13.837 1.00 98.31 90 ALA A O 1
ATOM 705 N N . PHE A 1 91 ? 4.154 -0.939 -15.605 1.00 98.06 91 PHE A N 1
ATOM 706 C CA . PHE A 1 91 ? 4.497 0.413 -16.047 1.00 98.06 91 PHE A CA 1
ATOM 707 C C . PHE A 1 91 ? 3.516 0.854 -17.129 1.00 98.06 91 PHE A C 1
ATOM 709 O O . PHE A 1 91 ? 3.370 0.187 -18.152 1.00 98.06 91 PHE A O 1
ATOM 716 N N . THR A 1 92 ? 2.832 1.972 -16.901 1.00 97.44 92 THR A N 1
ATOM 717 C CA . THR A 1 92 ? 1.801 2.492 -17.810 1.00 97.44 92 THR A CA 1
ATOM 718 C C . THR A 1 92 ? 2.377 3.408 -18.885 1.00 97.44 92 THR A C 1
ATOM 720 O O . THR A 1 92 ? 1.758 3.573 -19.932 1.00 97.44 92 THR A O 1
ATOM 723 N N . GLY A 1 93 ? 3.531 4.041 -18.632 1.00 96.69 93 GLY A N 1
ATOM 724 C CA . GLY A 1 93 ? 4.100 5.069 -19.507 1.00 96.69 93 GLY A CA 1
ATOM 725 C C . GLY A 1 93 ? 3.296 6.376 -19.551 1.00 96.69 93 GLY A C 1
ATOM 726 O O . GLY A 1 93 ? 3.597 7.246 -20.365 1.00 96.69 93 GLY A O 1
ATOM 727 N N . VAL A 1 94 ? 2.279 6.534 -18.695 1.00 96.81 94 VAL A N 1
ATOM 728 C CA . VAL A 1 94 ? 1.374 7.693 -18.679 1.00 96.81 94 VAL A CA 1
ATOM 729 C C . VAL A 1 94 ? 1.345 8.302 -17.283 1.00 96.81 94 VAL A C 1
ATOM 731 O O . VAL A 1 94 ? 1.111 7.595 -16.304 1.00 96.81 94 VAL A O 1
ATOM 734 N N . ARG A 1 95 ? 1.544 9.623 -17.198 1.00 97.31 95 ARG A N 1
ATOM 735 C CA . ARG A 1 95 ? 1.343 10.396 -15.964 1.00 97.31 95 ARG A CA 1
ATOM 736 C C . ARG A 1 95 ? -0.057 11.007 -15.934 1.00 97.31 95 ARG A C 1
ATOM 738 O O . ARG A 1 95 ? -0.521 11.499 -16.959 1.00 97.31 95 ARG A O 1
ATOM 745 N N . LEU A 1 96 ? -0.699 11.006 -14.767 1.00 96.88 96 LEU A N 1
ATOM 746 C CA . LEU A 1 96 ? -2.097 11.423 -14.573 1.00 96.88 96 LEU A CA 1
ATOM 747 C C . LEU A 1 96 ? -2.227 12.662 -13.672 1.00 96.88 96 LEU A C 1
ATOM 749 O O . LEU A 1 96 ? -3.089 12.717 -12.800 1.00 96.88 96 LEU A O 1
ATOM 753 N N . PHE A 1 97 ? -1.373 13.666 -13.879 1.00 95.88 97 PHE A N 1
ATOM 754 C CA . PHE A 1 97 ? -1.440 14.905 -13.104 1.00 95.88 97 PHE A CA 1
ATOM 755 C C . PHE A 1 97 ? -2.734 15.681 -13.365 1.00 95.88 97 PHE A C 1
ATOM 757 O O . PHE A 1 97 ? -3.136 15.894 -14.510 1.00 95.88 97 PHE A O 1
ATOM 764 N N . HIS A 1 98 ? -3.334 16.178 -12.289 1.00 94.88 98 HIS A N 1
ATOM 765 C CA . HIS A 1 98 ? -4.484 17.072 -12.299 1.00 94.88 98 HIS A CA 1
ATOM 766 C C . HIS A 1 98 ? -4.227 18.195 -11.284 1.00 94.88 98 HIS A C 1
ATOM 768 O O . HIS A 1 98 ? -3.761 17.906 -10.183 1.00 94.88 98 HIS A O 1
ATOM 774 N N . HIS A 1 99 ? -4.459 19.451 -11.682 1.00 93.44 99 HIS A N 1
ATOM 775 C CA . HIS A 1 99 ? -4.157 20.657 -10.896 1.00 93.44 99 HIS A CA 1
ATOM 776 C C . HIS A 1 99 ? -5.440 21.353 -10.456 1.00 93.44 99 HIS A C 1
ATOM 778 O O . HIS A 1 99 ? -6.377 21.389 -11.287 1.00 93.44 99 HIS A O 1
#

Sequence (99 aa):
YISDDADEVLAEGVWQQFFTERPAPLTHEEKKAWIARNTGVSLGSDAFFPFGDNIERAHRSGVCYVAQAGGSVRDDHVIETCDKYNIAMAFTGVRLFHH